Protein AF-A0A9E5FET9-F1 (afdb_monomer)

Secondary structure (DSSP, 8-state):
--SS-GGG-------SS---STTT--SSSS---TTSPPPHHHHHHHHHHHHHH-PPPPSS--

Sequence (62 aa):
MQLTPPNAVKVVVLGQDPYHGPGQAEGLSFSVPVGIKTPPSLRNIFKELAADLGVPIPAHGN

Foldseek 3Di:
DVVADPVRDDDDDDADDADPDPQQGPPDHLAGDPPDDRDPVLQVVQVVCCVPPVDDRDPHRD

Mean predicted aligned error: 2.87 Å

pLDDT: mean 95.01, std 4.96, range [62.53, 98.5]

Radius of gyration: 12.67 Å; Cα contacts (8 Å, |Δi|>4): 60; chains: 1; bounding box: 28×21×30 Å

Structure (mmCIF, N/CA/C/O backbone):
data_AF-A0A9E5FET9-F1
#
_entry.id   AF-A0A9E5FET9-F1
#
loop_
_atom_site.group_PDB
_atom_site.id
_atom_site.type_symbol
_atom_site.label_atom_id
_atom_site.label_alt_id
_atom_site.label_comp_id
_atom_site.label_asym_id
_atom_site.label_entity_id
_atom_site.label_seq_id
_atom_site.pdbx_PDB_ins_code
_atom_site.Cartn_x
_atom_site.Cartn_y
_atom_site.Cartn_z
_atom_site.occupancy
_atom_site.B_iso_or_equiv
_atom_site.auth_seq_id
_atom_site.auth_comp_id
_atom_site.auth_asym_id
_atom_site.auth_atom_id
_atom_site.pdbx_PDB_model_num
ATOM 1 N N . MET A 1 1 ? -3.126 0.513 -14.702 1.00 62.53 1 MET A N 1
ATOM 2 C CA . MET A 1 1 ? -4.154 0.546 -15.770 1.00 62.53 1 MET A CA 1
ATOM 3 C C . MET A 1 1 ? -4.738 -0.830 -16.087 1.00 62.53 1 MET A C 1
ATOM 5 O O . MET A 1 1 ? -5.908 -0.880 -16.422 1.00 62.53 1 MET A O 1
ATOM 9 N N . GLN A 1 2 ? -3.979 -1.934 -15.990 1.00 80.69 2 GLN A N 1
ATOM 10 C CA . GLN A 1 2 ? -4.528 -3.276 -16.267 1.00 80.69 2 GLN A CA 1
ATOM 11 C C . GLN A 1 2 ? -5.547 -3.742 -15.213 1.00 80.69 2 GLN A C 1
ATOM 13 O O . GLN A 1 2 ? -6.588 -4.270 -15.579 1.00 80.69 2 GLN A O 1
ATOM 18 N N . LEU A 1 3 ? -5.281 -3.499 -13.921 1.00 92.19 3 LEU A N 1
ATOM 19 C CA . LEU A 1 3 ? -6.202 -3.877 -12.834 1.00 92.19 3 LEU A CA 1
ATOM 20 C C . LEU A 1 3 ? -7.373 -2.900 -12.651 1.00 92.19 3 LEU 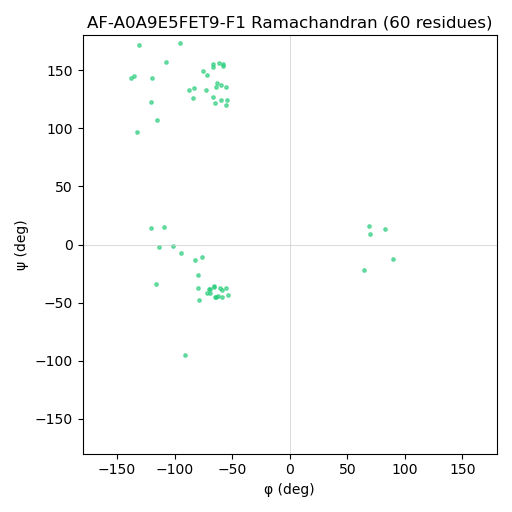A C 1
ATOM 22 O O . LEU A 1 3 ? -8.440 -3.293 -12.191 1.00 92.19 3 LEU A O 1
ATOM 26 N N . THR A 1 4 ? -7.185 -1.637 -13.040 1.00 95.50 4 THR A N 1
ATOM 27 C CA . THR A 1 4 ? -8.198 -0.582 -12.914 1.00 95.50 4 THR A CA 1
ATOM 28 C C . THR A 1 4 ? -8.282 0.182 -14.236 1.00 95.50 4 THR A C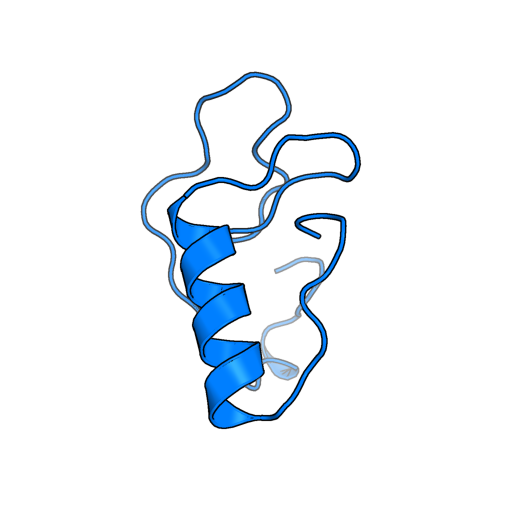 1
ATOM 30 O O . THR A 1 4 ? -7.433 1.051 -14.475 1.00 95.50 4 THR A O 1
ATOM 33 N N . PRO A 1 5 ? -9.242 -0.149 -15.124 1.00 95.44 5 PRO A N 1
ATOM 34 C CA . PRO A 1 5 ? -9.447 0.598 -16.360 1.00 95.44 5 PRO A CA 1
ATOM 35 C C . PRO A 1 5 ? -9.950 2.024 -16.056 1.00 95.44 5 PRO A C 1
ATOM 37 O O . PRO A 1 5 ? -10.598 2.228 -15.026 1.00 95.44 5 PRO A O 1
ATOM 40 N N . PRO A 1 6 ? -9.691 3.022 -16.928 1.00 94.69 6 PRO A N 1
ATOM 41 C CA . PRO A 1 6 ? -9.949 4.436 -16.622 1.00 94.69 6 PRO A CA 1
ATOM 42 C C . PRO A 1 6 ? -11.386 4.761 -16.196 1.00 94.69 6 PRO A C 1
ATOM 44 O O . PRO A 1 6 ? -11.599 5.565 -15.295 1.00 94.69 6 PRO A O 1
ATOM 47 N N . ASN A 1 7 ? -12.377 4.107 -16.801 1.00 96.44 7 ASN A N 1
ATOM 48 C CA . ASN A 1 7 ? -13.796 4.305 -16.493 1.00 96.44 7 ASN A CA 1
ATOM 49 C C . ASN A 1 7 ? -14.255 3.643 -15.178 1.00 96.44 7 ASN A C 1
ATOM 51 O O . ASN A 1 7 ? -15.367 3.906 -14.731 1.00 96.44 7 ASN A O 1
ATOM 55 N N . ALA A 1 8 ? -13.429 2.792 -14.565 1.00 96.75 8 ALA A N 1
ATOM 56 C CA . ALA A 1 8 ? -13.713 2.148 -13.284 1.00 96.75 8 ALA A CA 1
ATOM 57 C C . ALA A 1 8 ? -12.990 2.821 -12.102 1.00 96.75 8 ALA A C 1
ATOM 59 O O . ALA A 1 8 ? -13.141 2.383 -10.959 1.00 96.75 8 ALA A O 1
ATOM 60 N N . VAL A 1 9 ? -12.194 3.867 -12.353 1.00 96.81 9 VAL A N 1
ATOM 61 C CA . VAL A 1 9 ? -11.454 4.587 -11.310 1.00 96.81 9 VAL A CA 1
ATOM 62 C C . VAL A 1 9 ? -12.428 5.306 -10.376 1.00 96.81 9 VAL A C 1
ATOM 64 O O . VAL A 1 9 ? -13.265 6.089 -10.814 1.00 96.81 9 VAL A O 1
ATOM 67 N N . LYS A 1 10 ? -12.285 5.060 -9.069 1.00 97.94 10 LYS A N 1
ATOM 68 C CA . LYS A 1 10 ? -13.026 5.765 -8.004 1.00 97.94 10 LYS A CA 1
ATOM 69 C C . LYS A 1 10 ? -12.117 6.579 -7.089 1.00 97.94 10 LYS A C 1
ATOM 71 O O . LYS A 1 10 ? -12.514 7.627 -6.600 1.00 97.94 10 LYS A O 1
ATOM 76 N N . VAL A 1 11 ? -10.906 6.079 -6.853 1.00 97.88 11 VAL A N 1
ATOM 77 C CA . VAL A 1 11 ? -9.906 6.669 -5.960 1.00 97.88 11 VAL A CA 1
ATOM 78 C C . VAL A 1 11 ? -8.547 6.574 -6.644 1.00 97.88 11 VAL A C 1
ATOM 80 O O . VAL A 1 11 ? -8.263 5.585 -7.323 1.00 97.88 11 VAL A O 1
ATOM 83 N N . VAL A 1 12 ? -7.712 7.596 -6.462 1.00 97.00 12 VAL A N 1
ATOM 84 C CA . VAL A 1 12 ? -6.330 7.631 -6.953 1.00 97.00 12 VAL A CA 1
ATOM 85 C C . VAL A 1 12 ? -5.396 7.804 -5.759 1.00 97.00 12 VAL A C 1
ATOM 87 O O . VAL A 1 12 ? -5.508 8.782 -5.026 1.00 97.00 12 VAL A O 1
ATOM 90 N N . VAL A 1 13 ? -4.465 6.864 -5.582 1.00 96.81 13 VAL A N 1
ATOM 91 C CA . VAL A 1 13 ? -3.417 6.918 -4.552 1.00 96.81 13 VAL A CA 1
ATOM 92 C C . VAL A 1 13 ? -2.062 7.023 -5.248 1.00 96.81 13 VAL A C 1
ATOM 94 O O . VAL A 1 13 ? -1.584 6.066 -5.861 1.00 96.81 13 VAL A O 1
ATOM 97 N N . LEU A 1 14 ? -1.454 8.207 -5.185 1.00 96.38 14 LEU A N 1
ATOM 98 C CA . LEU A 1 14 ? -0.201 8.505 -5.876 1.00 96.38 14 LEU A CA 1
ATOM 99 C C . LEU A 1 14 ? 1.006 8.032 -5.054 1.00 96.38 14 LEU A C 1
ATOM 101 O O . LEU A 1 14 ? 1.158 8.399 -3.890 1.00 96.38 14 LEU A O 1
ATOM 105 N N . GLY A 1 15 ? 1.862 7.224 -5.679 1.00 94.12 15 GLY A N 1
ATOM 106 C CA . GLY A 1 15 ? 3.21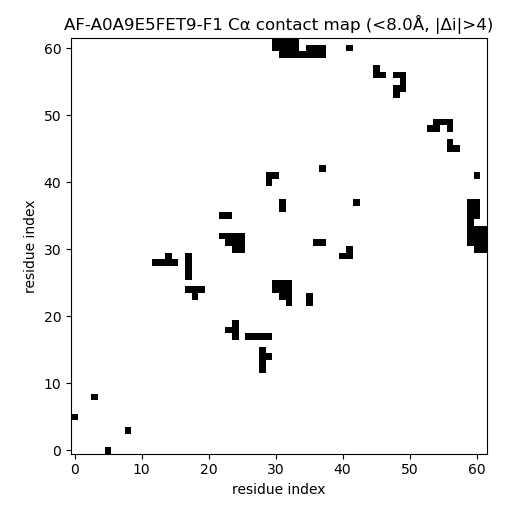0 6.922 -5.192 1.00 94.12 15 GLY A CA 1
ATOM 107 C C . GLY A 1 15 ? 4.255 7.834 -5.844 1.00 94.12 15 GLY A C 1
ATOM 108 O O . GLY A 1 15 ? 3.927 8.592 -6.754 1.00 94.12 15 GLY A O 1
ATOM 109 N N . GLN A 1 16 ? 5.504 7.750 -5.380 1.00 93.50 16 GLN A N 1
ATOM 110 C CA . GLN A 1 16 ? 6.650 8.423 -6.006 1.00 93.50 16 GLN A CA 1
ATOM 111 C C . GLN A 1 16 ? 7.292 7.480 -7.032 1.00 93.50 16 GLN A C 1
ATOM 113 O O . GLN A 1 16 ? 6.787 7.347 -8.142 1.00 93.50 16 GLN A O 1
ATOM 118 N N . ASP A 1 17 ? 8.326 6.752 -6.616 1.00 93.38 17 ASP A N 1
ATOM 119 C CA . ASP A 1 17 ? 8.974 5.713 -7.405 1.00 93.38 17 ASP A CA 1
ATOM 120 C C . ASP A 1 17 ? 8.626 4.314 -6.868 1.00 93.38 17 ASP A C 1
ATOM 122 O O . ASP A 1 17 ? 8.273 4.164 -5.689 1.00 93.38 17 ASP A O 1
ATOM 126 N N . PRO A 1 18 ? 8.723 3.265 -7.703 1.00 93.81 18 PRO A N 1
ATOM 127 C CA . PRO A 1 18 ? 8.611 1.887 -7.244 1.00 93.81 18 PRO A CA 1
ATOM 128 C C . PRO A 1 18 ? 9.658 1.541 -6.178 1.00 93.81 18 PRO A C 1
ATOM 130 O O . PRO A 1 18 ? 10.750 2.109 -6.134 1.00 93.81 18 PRO A O 1
ATOM 133 N N . TYR A 1 19 ? 9.360 0.539 -5.349 1.00 94.56 19 TYR A N 1
ATOM 134 C CA . TYR A 1 19 ? 10.359 -0.014 -4.438 1.00 94.56 19 TYR A CA 1
ATOM 135 C C . TYR A 1 19 ? 11.571 -0.569 -5.199 1.00 94.56 19 TYR A C 1
ATOM 137 O O . TYR A 1 19 ? 11.427 -1.261 -6.204 1.00 94.56 19 TYR A O 1
ATOM 145 N N . HIS A 1 20 ? 12.770 -0.294 -4.683 1.00 93.38 20 HIS A N 1
ATOM 146 C CA .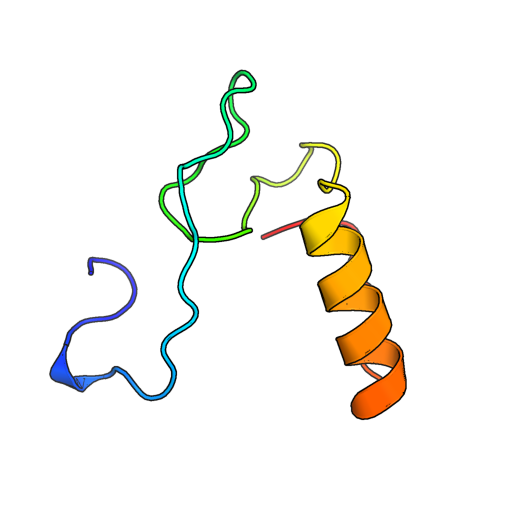 HIS A 1 20 ? 14.040 -0.636 -5.331 1.00 93.38 20 HIS A CA 1
ATOM 147 C C . HIS A 1 20 ? 14.636 -1.979 -4.870 1.00 93.38 20 HIS A C 1
ATOM 149 O O . HIS A 1 20 ? 15.657 -2.415 -5.400 1.00 93.38 20 HIS A O 1
ATOM 155 N N . GLY A 1 21 ? 14.063 -2.627 -3.849 1.00 91.56 21 GLY A N 1
ATOM 156 C CA . GLY A 1 21 ? 14.534 -3.931 -3.385 1.00 91.56 21 GLY A CA 1
ATOM 157 C C . GLY A 1 21 ? 14.116 -5.071 -4.328 1.00 91.56 21 GLY A C 1
ATOM 158 O O . GLY A 1 21 ? 13.038 -4.998 -4.926 1.00 91.56 21 GLY A O 1
ATOM 159 N N . PRO A 1 22 ? 14.913 -6.153 -4.443 1.00 92.25 22 PRO A N 1
ATOM 160 C CA . PRO A 1 22 ? 14.575 -7.293 -5.294 1.00 92.25 22 PRO A CA 1
ATOM 161 C C . PRO A 1 22 ? 13.190 -7.867 -4.966 1.00 92.25 22 PRO A C 1
ATOM 163 O O . PRO A 1 22 ? 12.918 -8.219 -3.820 1.00 92.25 22 PRO A O 1
ATOM 166 N N . GLY A 1 23 ? 12.315 -7.939 -5.974 1.00 91.44 23 GLY A N 1
ATOM 167 C CA . GLY A 1 23 ? 10.964 -8.499 -5.847 1.00 91.44 23 GLY A CA 1
ATOM 168 C C . GLY A 1 23 ? 9.978 -7.672 -5.015 1.00 91.44 23 GLY A C 1
ATOM 169 O O . GLY A 1 23 ? 8.895 -8.163 -4.725 1.00 91.44 23 GLY A O 1
ATOM 170 N N . GLN A 1 24 ? 10.323 -6.443 -4.610 1.00 92.88 24 GLN A N 1
ATOM 171 C CA . GLN A 1 24 ? 9.433 -5.619 -3.785 1.00 92.88 24 GLN A CA 1
ATOM 172 C C . GLN A 1 24 ? 8.332 -4.928 -4.592 1.00 92.88 24 GLN A C 1
ATOM 174 O O . GLN A 1 24 ? 7.222 -4.786 -4.095 1.00 92.88 24 GLN A O 1
ATOM 179 N N . ALA A 1 25 ? 8.630 -4.469 -5.808 1.00 93.31 25 ALA A N 1
ATOM 180 C CA . ALA A 1 25 ? 7.661 -3.761 -6.636 1.00 93.31 25 ALA A CA 1
ATOM 181 C C . ALA A 1 25 ? 6.819 -4.730 -7.480 1.00 93.31 25 ALA A C 1
ATOM 183 O O . ALA A 1 25 ? 7.360 -5.583 -8.179 1.00 93.31 25 ALA A O 1
ATOM 184 N N . GLU A 1 26 ? 5.501 -4.528 -7.476 1.00 93.94 26 GLU A N 1
ATOM 185 C CA . GLU A 1 26 ? 4.533 -5.282 -8.293 1.00 93.94 26 GLU A CA 1
ATOM 186 C C . GLU A 1 26 ? 3.718 -4.392 -9.252 1.00 93.94 26 GLU A C 1
ATOM 188 O O . GLU A 1 26 ? 2.716 -4.812 -9.823 1.00 93.94 26 GLU A O 1
ATOM 193 N N . GLY A 1 27 ? 4.153 -3.144 -9.454 1.00 92.19 27 GLY A N 1
ATOM 194 C CA . GLY A 1 27 ? 3.498 -2.203 -10.372 1.00 92.19 27 GLY A CA 1
ATOM 195 C C . GLY A 1 27 ? 2.286 -1.470 -9.787 1.00 92.19 27 GLY A C 1
ATOM 196 O O . GLY A 1 27 ? 1.546 -0.828 -10.533 1.00 92.19 27 GLY A O 1
ATOM 197 N N . LEU A 1 28 ? 2.101 -1.533 -8.466 1.00 95.06 28 LEU A N 1
ATOM 198 C CA . LEU A 1 28 ? 1.102 -0.784 -7.703 1.00 95.06 28 LEU A CA 1
ATOM 199 C C . LEU A 1 28 ? 1.799 0.112 -6.674 1.00 95.06 28 LEU A C 1
ATOM 201 O O . LEU A 1 28 ? 2.824 -0.268 -6.106 1.00 95.06 28 LEU A O 1
ATOM 205 N N . SER A 1 29 ? 1.271 1.317 -6.442 1.00 95.44 29 SER A N 1
ATOM 206 C CA . SER A 1 29 ? 1.821 2.219 -5.427 1.00 95.44 29 SER A CA 1
ATOM 207 C C . SER A 1 29 ? 1.662 1.597 -4.038 1.00 95.44 29 SER A C 1
ATOM 2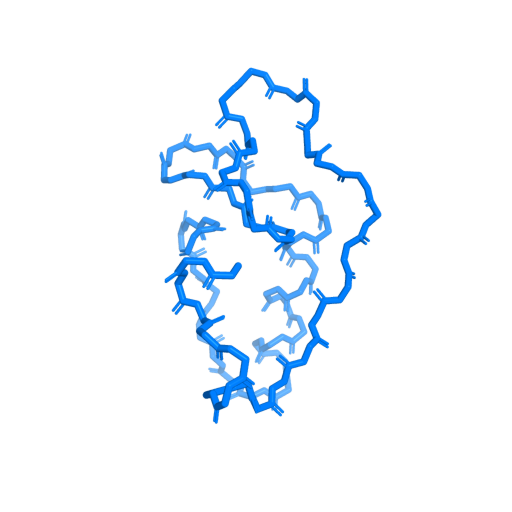09 O O . SER A 1 29 ? 0.612 1.049 -3.714 1.00 95.44 29 SER A O 1
ATOM 211 N N . PHE A 1 30 ? 2.718 1.675 -3.223 1.00 96.62 30 PHE A N 1
ATOM 212 C CA . PHE A 1 30 ? 2.806 1.146 -1.850 1.00 96.62 30 PHE A CA 1
ATOM 213 C C . PHE A 1 30 ? 2.714 -0.377 -1.680 1.00 96.62 30 PHE A C 1
ATOM 215 O O . PHE A 1 30 ? 3.211 -0.870 -0.670 1.00 96.62 30 PHE A O 1
ATOM 222 N N . SER A 1 31 ? 2.137 -1.109 -2.632 1.00 96.88 31 SER A N 1
ATOM 223 C CA . SER A 1 31 ? 1.940 -2.557 -2.541 1.00 96.88 31 SER A CA 1
ATOM 224 C C . SER A 1 31 ? 3.245 -3.347 -2.673 1.00 96.88 31 SER A C 1
ATOM 226 O O . SER A 1 31 ? 4.147 -2.950 -3.420 1.00 96.88 31 SER A O 1
ATOM 228 N N . VAL A 1 32 ? 3.335 -4.475 -1.964 1.00 96.94 32 VAL A N 1
ATOM 229 C CA . VAL A 1 32 ? 4.429 -5.454 -2.082 1.00 96.94 32 VAL A CA 1
ATOM 230 C C . VAL A 1 32 ? 3.887 -6.890 -2.123 1.00 96.94 32 VAL A C 1
ATOM 232 O O . VAL A 1 32 ? 2.943 -7.191 -1.389 1.00 96.94 32 VAL A O 1
ATOM 235 N N . PRO A 1 33 ? 4.512 -7.814 -2.881 1.00 96.56 33 PRO A N 1
ATOM 236 C CA . PRO A 1 33 ? 4.069 -9.206 -2.942 1.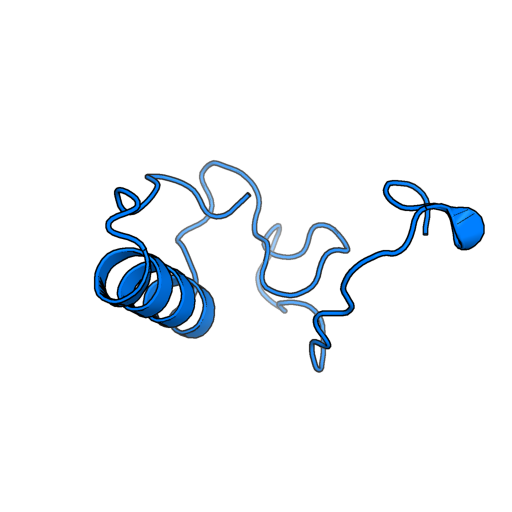00 96.56 33 PRO A CA 1
ATOM 237 C C . PRO A 1 33 ? 4.035 -9.911 -1.580 1.00 96.56 33 PRO A C 1
ATOM 239 O O . PRO A 1 33 ? 4.817 -9.617 -0.670 1.00 96.56 33 PRO A O 1
ATOM 242 N N . VAL A 1 34 ? 3.173 -10.923 -1.455 1.00 96.12 34 VAL A N 1
ATOM 243 C CA . VAL A 1 34 ? 3.120 -11.801 -0.275 1.00 96.12 34 VAL A CA 1
ATOM 244 C C . VAL A 1 34 ? 4.495 -12.433 -0.017 1.00 96.12 34 VAL A C 1
ATOM 246 O O . VAL A 1 34 ? 5.162 -12.908 -0.933 1.00 96.12 34 VAL A O 1
ATOM 249 N N . GLY A 1 35 ? 4.924 -12.442 1.247 1.00 94.12 35 GLY A N 1
ATOM 250 C CA . GLY A 1 35 ? 6.244 -12.936 1.659 1.00 94.12 35 GLY A CA 1
ATOM 251 C C . GLY A 1 35 ? 7.344 -11.870 1.650 1.00 94.12 35 GLY A C 1
ATOM 252 O O . GLY A 1 35 ? 8.391 -12.075 2.264 1.00 94.12 35 GLY A O 1
ATOM 253 N N . ILE A 1 36 ? 7.102 -10.702 1.045 1.00 95.69 36 ILE A N 1
ATOM 254 C CA . ILE A 1 36 ? 7.976 -9.537 1.185 1.00 95.69 36 ILE A CA 1
ATOM 255 C C . ILE A 1 36 ? 7.627 -8.783 2.467 1.00 95.69 36 ILE A C 1
ATOM 257 O O . ILE A 1 36 ? 6.465 -8.527 2.783 1.00 95.69 36 ILE A O 1
ATOM 261 N N . LYS A 1 37 ? 8.660 -8.395 3.221 1.00 94.75 37 LYS A N 1
ATOM 262 C CA . LYS A 1 37 ? 8.498 -7.595 4.437 1.00 94.75 37 LYS A CA 1
ATOM 263 C C . LYS A 1 37 ? 7.821 -6.261 4.112 1.00 94.75 37 LYS A C 1
ATOM 265 O O . LYS A 1 37 ? 8.365 -5.468 3.347 1.00 94.75 37 LYS A O 1
ATOM 270 N N . THR A 1 38 ? 6.704 -5.980 4.783 1.00 96.38 38 THR A N 1
ATOM 271 C CA . THR A 1 38 ? 5.935 -4.737 4.637 1.00 96.38 38 THR A CA 1
ATOM 272 C C . THR A 1 38 ? 6.813 -3.495 4.876 1.00 96.38 38 THR A C 1
ATOM 274 O O . THR A 1 38 ? 7.358 -3.328 5.981 1.00 96.38 38 THR A O 1
ATOM 277 N N . PRO A 1 39 ? 6.955 -2.594 3.884 1.00 95.81 39 PRO A N 1
ATOM 278 C CA . PRO A 1 39 ? 7.760 -1.381 4.010 1.00 95.81 39 PRO A CA 1
ATOM 279 C C . PRO A 1 39 ? 7.254 -0.436 5.114 1.00 95.81 39 PRO A C 1
ATOM 281 O O . PRO A 1 39 ? 6.074 -0.473 5.471 1.00 95.81 39 PRO A O 1
ATOM 284 N N . PRO A 1 40 ? 8.109 0.444 5.678 1.00 96.06 40 PRO A N 1
ATOM 285 C CA . PRO A 1 40 ? 7.710 1.370 6.742 1.00 96.06 40 PRO A CA 1
ATOM 286 C C . PRO A 1 40 ? 6.488 2.231 6.400 1.00 96.06 40 PRO A C 1
ATOM 288 O O . PRO A 1 40 ? 5.592 2.346 7.232 1.00 96.06 40 PRO A O 1
ATOM 291 N N . SER A 1 41 ? 6.418 2.770 5.180 1.00 96.31 41 SER A N 1
ATOM 292 C CA . SER A 1 41 ? 5.292 3.605 4.746 1.00 96.31 41 SER A CA 1
ATOM 293 C C . SER A 1 41 ? 3.979 2.821 4.699 1.00 96.31 41 SER A C 1
ATOM 295 O O . SER A 1 41 ? 2.987 3.282 5.252 1.00 96.31 41 SER A O 1
ATOM 297 N N . LEU A 1 42 ? 3.980 1.603 4.139 1.00 97.06 42 LEU A N 1
ATOM 298 C CA . LEU A 1 42 ? 2.783 0.756 4.097 1.00 97.06 42 LEU A CA 1
ATOM 299 C C . LEU A 1 42 ? 2.337 0.317 5.503 1.00 97.06 42 LEU A C 1
ATOM 301 O O . LEU A 1 42 ? 1.148 0.313 5.805 1.00 97.06 42 LEU A O 1
ATOM 305 N N . ARG A 1 43 ? 3.281 0.047 6.417 1.00 97.31 43 ARG A N 1
ATOM 306 C CA . ARG A 1 43 ? 2.947 -0.217 7.830 1.00 97.31 43 ARG A CA 1
ATOM 307 C C . ARG A 1 43 ? 2.237 0.964 8.490 1.00 97.31 43 ARG A C 1
ATOM 309 O O . ARG A 1 43 ? 1.351 0.744 9.309 1.00 97.31 43 ARG A O 1
ATOM 316 N N . ASN A 1 44 ? 2.623 2.195 8.164 1.00 98.00 44 ASN A N 1
ATOM 317 C CA . ASN A 1 44 ? 1.944 3.379 8.689 1.00 98.00 44 ASN A CA 1
ATOM 318 C C . ASN A 1 44 ? 0.541 3.542 8.088 1.00 98.00 44 ASN A C 1
ATOM 320 O O . ASN A 1 44 ? -0.379 3.848 8.836 1.00 98.00 44 ASN A O 1
ATOM 324 N N . ILE A 1 45 ? 0.357 3.248 6.796 1.00 98.12 45 ILE A N 1
ATOM 325 C CA . ILE A 1 45 ? -0.972 3.225 6.159 1.00 98.12 45 ILE A CA 1
ATOM 326 C C . ILE A 1 45 ? -1.895 2.220 6.865 1.00 98.12 45 ILE A C 1
ATOM 328 O O . ILE A 1 45 ? -3.023 2.563 7.196 1.00 98.12 45 ILE A O 1
ATOM 332 N N . PHE A 1 46 ? -1.421 1.006 7.170 1.00 98.19 46 PHE A N 1
ATOM 333 C CA . PHE A 1 46 ? -2.236 0.022 7.896 1.00 98.19 46 PHE A CA 1
ATOM 334 C C . PHE A 1 46 ? -2.564 0.435 9.332 1.00 98.19 46 PHE A C 1
ATOM 336 O O . PHE A 1 46 ? -3.657 0.144 9.807 1.00 98.19 46 PHE A O 1
ATOM 343 N N . LYS A 1 47 ? -1.644 1.113 10.030 1.00 98.19 47 LYS A N 1
ATOM 344 C CA . LYS A 1 47 ? -1.934 1.667 11.361 1.00 98.19 47 LYS A CA 1
ATOM 345 C C . LYS A 1 47 ? -3.041 2.712 11.302 1.00 98.19 47 LYS A C 1
ATOM 347 O O . LYS A 1 47 ? -3.925 2.676 12.147 1.00 98.19 47 LYS A O 1
ATOM 352 N N . GLU A 1 48 ? -2.987 3.602 10.314 1.00 98.38 48 GLU A N 1
ATOM 353 C CA . GLU A 1 48 ? -4.018 4.620 10.120 1.00 98.38 48 GLU A CA 1
ATOM 354 C C . GLU A 1 48 ? -5.361 3.977 9.772 1.00 98.38 48 GLU A C 1
ATOM 356 O O . GLU A 1 48 ? -6.361 4.272 10.408 1.00 98.38 48 GLU A O 1
ATOM 361 N N . LEU A 1 49 ? -5.375 3.004 8.856 1.00 98.06 49 LEU A N 1
ATOM 362 C CA . LEU A 1 49 ? -6.588 2.266 8.497 1.00 98.06 49 LEU A CA 1
ATOM 363 C C . LEU A 1 49 ? -7.223 1.557 9.707 1.00 98.06 49 LEU A C 1
ATOM 365 O O . LEU A 1 49 ? -8.446 1.523 9.842 1.00 98.06 49 LEU A O 1
ATOM 369 N N . ALA A 1 50 ? -6.397 0.999 10.596 1.00 98.25 50 ALA A N 1
ATOM 370 C CA . ALA A 1 50 ? -6.857 0.374 11.830 1.00 98.25 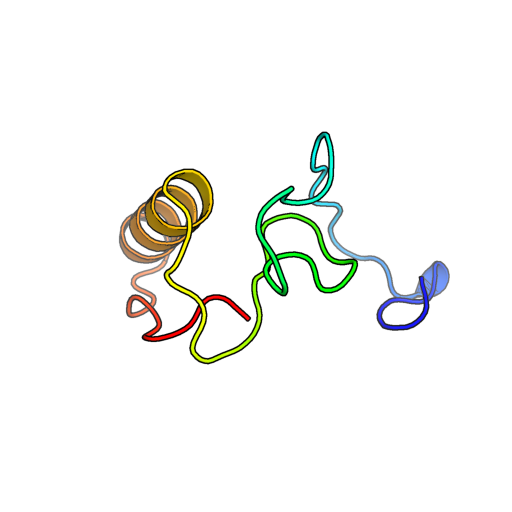50 ALA A CA 1
ATOM 371 C C . ALA A 1 50 ? -7.401 1.396 12.839 1.00 98.25 50 ALA A C 1
ATOM 373 O O . ALA A 1 50 ? -8.386 1.112 13.514 1.00 98.25 50 ALA A O 1
ATOM 374 N N . ALA A 1 51 ? -6.775 2.570 12.947 1.00 98.50 51 ALA A N 1
ATOM 375 C CA . ALA A 1 51 ? -7.208 3.629 13.853 1.00 98.50 51 ALA A CA 1
ATOM 376 C C . ALA A 1 51 ? -8.499 4.318 13.381 1.00 98.50 51 ALA A C 1
ATOM 378 O O . ALA A 1 51 ? -9.379 4.571 14.198 1.00 98.50 51 ALA A O 1
ATOM 379 N N . ASP A 1 52 ? -8.613 4.587 12.080 1.00 98.50 52 ASP A N 1
ATOM 380 C CA . ASP A 1 52 ? -9.735 5.310 11.475 1.00 98.50 52 ASP A CA 1
ATOM 381 C C . ASP A 1 52 ? -10.964 4.408 11.291 1.00 98.50 52 ASP A C 1
ATOM 383 O O . ASP A 1 52 ? -12.076 4.749 11.689 1.00 98.50 52 ASP A O 1
ATOM 387 N N . LEU A 1 53 ? -10.766 3.206 10.740 1.00 98.19 53 LEU A N 1
ATOM 388 C CA . LEU A 1 53 ? -11.865 2.333 10.313 1.00 98.19 53 LEU A CA 1
ATOM 389 C C . LEU A 1 53 ? -11.982 1.035 11.123 1.00 98.19 53 LEU A C 1
ATOM 391 O O . LEU A 1 53 ? -12.872 0.227 10.856 1.00 98.19 53 LEU A O 1
ATOM 395 N N . GLY A 1 54 ? -11.089 0.789 12.087 1.00 97.50 54 GLY A N 1
ATOM 396 C CA . GLY A 1 54 ? -11.095 -0.441 12.889 1.00 97.50 54 GLY A CA 1
ATOM 397 C C . GLY A 1 54 ? -10.718 -1.704 12.105 1.00 97.50 54 GLY A C 1
ATOM 398 O O . GLY A 1 54 ? -10.987 -2.817 12.560 1.00 97.50 54 GLY A O 1
ATOM 399 N N . VAL A 1 55 ? -10.119 -1.560 10.918 1.00 96.88 55 VAL A N 1
ATOM 400 C CA . VAL A 1 55 ? -9.729 -2.695 10.069 1.00 96.88 55 VAL A CA 1
ATOM 401 C C . VAL A 1 55 ? -8.511 -3.404 10.679 1.00 96.88 55 VAL A C 1
ATOM 403 O O . VAL A 1 55 ? -7.540 -2.739 11.045 1.00 96.88 55 VAL A O 1
ATOM 406 N N . PRO A 1 56 ? -8.507 -4.747 10.789 1.00 97.25 56 PRO A N 1
ATOM 407 C CA . PRO A 1 56 ? -7.352 -5.469 11.313 1.00 97.25 56 PRO A CA 1
ATOM 408 C C . PRO A 1 56 ? -6.125 -5.284 10.411 1.00 97.25 56 PRO A C 1
ATOM 410 O O . PRO A 1 56 ? -6.228 -5.339 9.187 1.00 97.25 56 PRO A O 1
ATOM 413 N N . ILE A 1 57 ? -4.950 -5.106 11.022 1.00 97.44 57 ILE A N 1
ATOM 414 C CA . ILE A 1 57 ? -3.684 -4.954 10.290 1.00 97.44 57 ILE A CA 1
ATOM 415 C C . ILE A 1 57 ? -3.371 -6.259 9.531 1.00 97.44 57 ILE A C 1
ATOM 417 O O . ILE A 1 57 ? -3.231 -7.304 10.176 1.00 97.44 57 ILE A O 1
ATOM 421 N N . PRO A 1 58 ? -3.222 -6.223 8.192 1.00 96.31 58 PRO A N 1
ATOM 422 C CA . PRO A 1 58 ? -2.927 -7.414 7.398 1.00 96.31 58 PRO A CA 1
ATOM 423 C C . PRO A 1 58 ? -1.540 -8.008 7.676 1.00 96.31 58 PRO A C 1
ATOM 425 O O . PRO A 1 58 ? -0.599 -7.308 8.058 1.00 96.31 58 PRO A O 1
ATOM 428 N N . ALA A 1 59 ? -1.392 -9.311 7.415 1.00 95.50 59 ALA A N 1
ATOM 429 C CA . ALA A 1 59 ? -0.118 -10.027 7.540 1.00 95.50 59 ALA A CA 1
ATOM 430 C C . ALA A 1 59 ? 0.806 -9.878 6.309 1.00 95.50 59 ALA A C 1
ATOM 432 O O . ALA A 1 59 ? 1.983 -10.228 6.381 1.00 95.50 59 ALA A O 1
ATOM 433 N N . HIS A 1 60 ? 0.287 -9.370 5.188 1.00 96.19 60 HIS A N 1
ATOM 434 C CA . HIS A 1 60 ? 1.018 -9.114 3.942 1.00 96.19 60 HIS A CA 1
ATOM 435 C C . HIS A 1 60 ? 0.738 -7.701 3.412 1.00 96.19 60 HIS A C 1
ATOM 437 O O . HIS A 1 60 ? -0.085 -6.979 3.967 1.00 96.19 60 HIS A O 1
ATOM 443 N N . GLY A 1 61 ? 1.480 -7.285 2.382 1.00 94.12 61 GLY A N 1
ATOM 444 C CA . GLY A 1 61 ? 1.424 -5.931 1.826 1.00 94.12 61 GLY A CA 1
ATOM 445 C C . GLY A 1 61 ? 0.784 -5.796 0.442 1.00 94.12 61 GLY A C 1
ATOM 446 O O . GLY A 1 61 ? 0.995 -4.758 -0.176 1.00 94.12 61 GLY A O 1
ATOM 447 N N . ASN A 1 62 ? 0.058 -6.820 -0.013 1.00 92.81 62 ASN A N 1
ATOM 448 C CA . ASN A 1 62 ? -0.811 -6.826 -1.198 1.00 92.81 62 ASN A CA 1
ATOM 449 C C . ASN A 1 62 ? -2.271 -6.871 -0.742 1.00 92.81 62 ASN A C 1
ATOM 451 O O . ASN A 1 62 ? -2.513 -7.640 0.2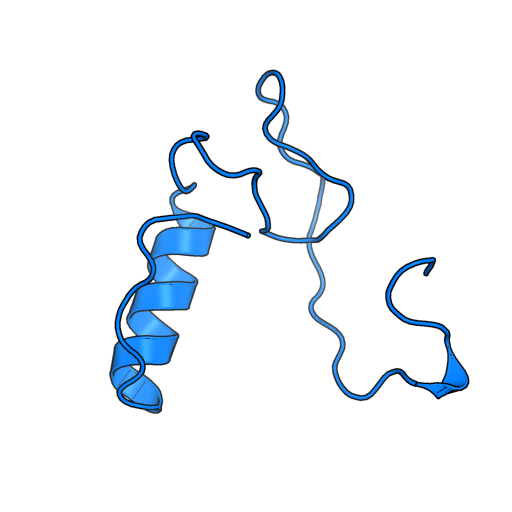24 1.00 92.81 62 ASN A O 1
#

Solvent-accessible surface area (backbone atoms only — not comparable to full-atom values): 4115 Å² total; per-residue (Å²): 99,90,94,52,46,83,92,70,62,86,80,86,79,87,60,88,76,75,57,86,54,91,79,34,49,72,92,50,62,79,34,25,43,78,90,46,82,67,50,74,69,46,51,51,52,40,51,49,44,28,71,75,72,68,43,79,72,70,96,50,33,106

Nearest PDB structures (foldseek):
  3tr7-assembly1_A  TM=9.934E-01  e=3.385E-05  Coxiella burnetii
  3zor-assembly1_A  TM=9.995E-01  e=1.714E-04  Bacillus subtilis subsp. subtilis str. 168
  8ail-assembly1_M  TM=9.737E-01  e=3.995E-04  Bacillus wiedmannii
  2uug-assembly2_B  TM=9.910E-01  e=4.936E-04  Escherichia col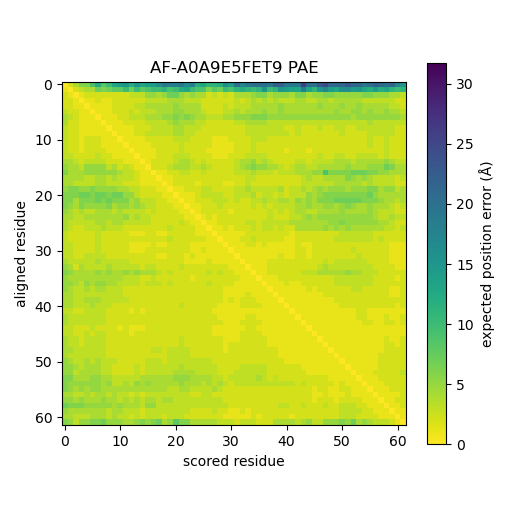i K-12